Protein AF-A0A961GXJ1-F1 (afdb_monomer_lite)

Structure (mmCIF, N/CA/C/O backbone):
data_AF-A0A961GXJ1-F1
#
_entry.id   AF-A0A961GXJ1-F1
#
loop_
_atom_site.group_PDB
_atom_site.id
_atom_site.type_symbol
_atom_site.label_atom_id
_atom_site.label_alt_id
_atom_site.label_comp_id
_atom_site.label_asym_id
_atom_site.label_entity_id
_atom_site.label_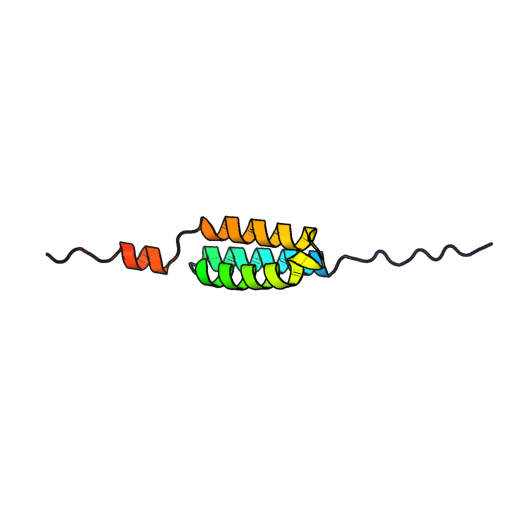seq_id
_atom_site.pdbx_PDB_ins_code
_atom_site.Cartn_x
_atom_site.Cartn_y
_atom_site.Cartn_z
_atom_site.occupancy
_atom_site.B_iso_or_equiv
_atom_site.auth_seq_id
_atom_site.auth_comp_id
_atom_site.auth_asym_id
_atom_site.auth_atom_id
_atom_site.pdbx_PDB_model_num
ATOM 1 N N . MET A 1 1 ? 30.705 14.680 -37.495 1.00 47.16 1 MET A N 1
ATOM 2 C CA . MET A 1 1 ? 29.948 15.250 -36.366 1.00 47.16 1 MET A CA 1
ATOM 3 C C . MET A 1 1 ? 28.754 14.338 -36.189 1.00 47.16 1 MET A C 1
ATOM 5 O O . MET A 1 1 ? 27.805 14.474 -36.945 1.00 47.16 1 MET A O 1
ATOM 9 N N . GLU A 1 2 ? 28.874 13.324 -35.335 1.00 48.25 2 GLU A N 1
ATOM 10 C CA . GLU A 1 2 ? 27.735 12.463 -35.009 1.00 48.25 2 GLU A CA 1
ATOM 11 C C . GLU A 1 2 ? 26.971 13.132 -33.873 1.00 48.25 2 GLU A C 1
ATOM 13 O O . GLU A 1 2 ? 27.529 13.447 -32.821 1.00 48.25 2 GLU A O 1
ATOM 18 N N . GLU A 1 3 ? 25.722 13.466 -34.164 1.00 53.88 3 GLU A N 1
ATOM 19 C CA . GLU A 1 3 ? 24.801 14.116 -33.251 1.00 53.88 3 GLU A CA 1
ATOM 20 C C . GLU A 1 3 ? 24.452 13.105 -32.154 1.00 53.88 3 GLU A C 1
ATOM 22 O O . GLU A 1 3 ? 23.740 12.129 -32.383 1.00 53.88 3 GLU A O 1
ATOM 27 N N . ASN A 1 4 ? 25.035 13.297 -30.971 1.00 56.47 4 ASN A N 1
ATOM 28 C CA . ASN A 1 4 ? 24.733 12.508 -29.786 1.00 56.47 4 ASN A CA 1
ATOM 29 C C . ASN A 1 4 ? 23.323 12.895 -29.318 1.00 56.47 4 ASN A C 1
ATOM 31 O O . ASN A 1 4 ? 23.150 13.817 -28.519 1.00 56.47 4 ASN A O 1
ATOM 35 N N . VAL A 1 5 ? 22.310 12.254 -29.901 1.00 59.25 5 VAL A N 1
ATOM 36 C CA . VAL A 1 5 ? 20.919 12.374 -29.467 1.00 59.25 5 VAL A CA 1
ATOM 37 C C . VAL A 1 5 ? 20.834 11.705 -28.101 1.00 59.25 5 VAL A C 1
ATOM 39 O O . VAL A 1 5 ? 20.706 10.489 -28.002 1.00 59.25 5 VAL A O 1
ATOM 42 N N . SER A 1 6 ? 20.956 12.506 -27.041 1.00 59.47 6 SER A N 1
ATOM 43 C CA . SER A 1 6 ? 20.657 12.069 -25.681 1.00 59.47 6 SER A CA 1
ATOM 44 C C . SER A 1 6 ? 19.256 11.468 -25.666 1.00 59.47 6 SER A C 1
ATOM 46 O O . SER A 1 6 ? 18.274 12.185 -25.876 1.00 59.47 6 SER A O 1
ATOM 48 N N . GLU A 1 7 ? 19.166 10.159 -25.427 1.00 61.06 7 GLU A N 1
ATOM 49 C CA . GLU A 1 7 ? 17.897 9.504 -25.131 1.00 61.06 7 GLU A CA 1
ATOM 50 C C . GLU A 1 7 ? 17.182 10.292 -24.021 1.00 61.06 7 GLU A C 1
ATOM 52 O O . GLU A 1 7 ? 17.825 10.723 -23.052 1.00 61.06 7 GLU A O 1
ATOM 57 N N . PRO A 1 8 ? 15.866 10.538 -24.146 1.00 55.75 8 PRO A N 1
ATOM 58 C CA . PRO A 1 8 ? 15.129 11.214 -23.093 1.00 55.75 8 PRO A CA 1
ATOM 59 C C . PRO A 1 8 ? 15.2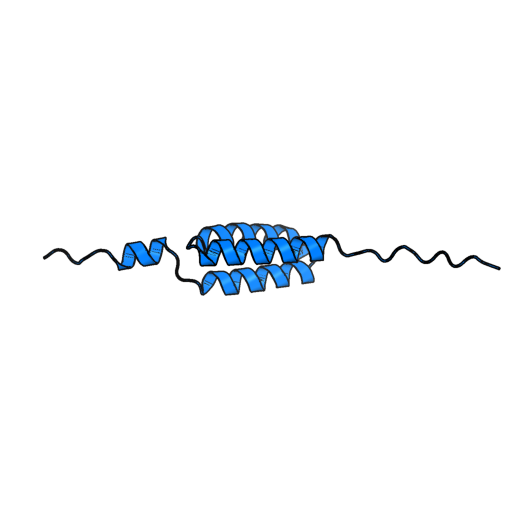84 10.403 -21.808 1.00 55.75 8 PRO A C 1
ATOM 61 O O . PRO A 1 8 ? 15.106 9.186 -21.818 1.00 55.75 8 PRO A O 1
ATOM 64 N N . ALA A 1 9 ? 15.617 11.074 -20.702 1.00 56.88 9 ALA A N 1
ATOM 65 C CA . ALA A 1 9 ? 15.698 10.442 -19.393 1.00 56.88 9 ALA A CA 1
ATOM 66 C C . ALA A 1 9 ? 14.402 9.655 -19.135 1.00 56.88 9 ALA A C 1
ATOM 68 O O . ALA A 1 9 ? 13.340 10.244 -18.922 1.00 56.88 9 ALA A O 1
ATOM 69 N N . HIS A 1 10 ? 14.480 8.324 -19.206 1.00 57.56 10 HIS A N 1
ATOM 70 C CA . HIS A 1 10 ? 13.353 7.446 -18.936 1.00 57.56 10 HIS A CA 1
ATOM 71 C C . HIS A 1 10 ? 13.004 7.584 -17.454 1.00 57.56 10 HIS A C 1
ATOM 73 O O . HIS A 1 10 ? 13.621 6.972 -16.584 1.00 57.56 10 HIS A O 1
ATOM 79 N N . PHE A 1 11 ? 12.018 8.427 -17.147 1.00 61.09 11 PHE A N 1
ATOM 80 C CA . PHE A 1 11 ? 11.396 8.419 -15.834 1.00 61.09 11 PHE A CA 1
ATOM 81 C C . PHE A 1 11 ? 10.807 7.032 -15.613 1.00 61.09 11 PHE A C 1
ATOM 83 O O . PHE A 1 11 ? 9.932 6.596 -16.368 1.00 61.09 11 PHE A O 1
ATOM 90 N N . ASP A 1 12 ? 11.276 6.353 -14.570 1.00 83.31 12 ASP A N 1
ATOM 91 C CA . ASP A 1 12 ? 10.728 5.065 -14.172 1.00 83.31 12 ASP A CA 1
ATOM 92 C C . ASP A 1 12 ? 9.299 5.266 -13.644 1.00 83.31 12 ASP A C 1
ATOM 94 O O . ASP A 1 12 ? 9.038 5.545 -12.466 1.00 83.31 12 ASP A O 1
ATOM 98 N N . SER A 1 13 ? 8.360 5.190 -14.585 1.00 87.19 13 SER A N 1
ATOM 99 C CA . SER A 1 13 ? 6.932 5.385 -14.361 1.00 87.19 13 SER A CA 1
ATOM 100 C C . SER A 1 13 ? 6.378 4.314 -13.424 1.00 87.19 13 SER A C 1
ATOM 102 O O . SER A 1 13 ? 5.497 4.612 -12.614 1.00 87.19 13 SER A O 1
ATOM 104 N N . SER A 1 14 ? 6.950 3.107 -13.457 1.00 89.12 14 SER A N 1
ATOM 105 C CA . SER A 1 14 ? 6.611 2.016 -12.547 1.00 89.12 14 SER A CA 1
ATOM 106 C C . SER A 1 14 ? 7.003 2.370 -11.117 1.00 89.12 14 SER A C 1
ATOM 108 O O . SER A 1 14 ? 6.167 2.286 -10.217 1.00 89.12 14 SER A O 1
ATOM 110 N N . ALA A 1 15 ? 8.219 2.878 -10.893 1.00 90.56 15 ALA A N 1
ATOM 111 C CA . ALA A 1 15 ? 8.633 3.327 -9.565 1.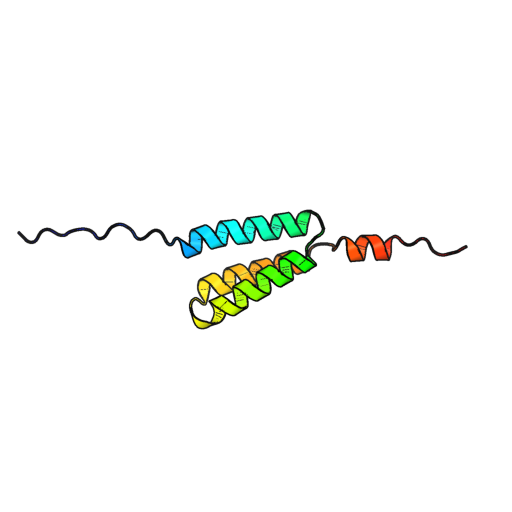00 90.56 15 ALA A CA 1
ATOM 112 C C . ALA A 1 15 ? 7.804 4.513 -9.046 1.00 90.56 15 ALA A C 1
ATOM 114 O O . ALA A 1 15 ? 7.511 4.578 -7.848 1.00 90.56 15 ALA A O 1
ATOM 115 N N . ILE A 1 16 ? 7.421 5.463 -9.907 1.00 94.00 16 ILE A N 1
ATOM 116 C CA . ILE A 1 16 ? 6.544 6.585 -9.525 1.00 94.00 16 ILE A CA 1
ATOM 117 C C . ILE A 1 16 ? 5.167 6.068 -9.099 1.00 94.00 16 ILE A C 1
ATOM 119 O O . ILE A 1 16 ? 4.683 6.425 -8.020 1.00 94.00 16 ILE A O 1
ATOM 123 N N . LEU A 1 17 ? 4.554 5.207 -9.912 1.00 94.88 17 LEU A N 1
ATOM 124 C CA . LEU A 1 17 ? 3.246 4.631 -9.620 1.00 94.88 17 LEU A CA 1
ATOM 125 C C . LEU A 1 17 ? 3.282 3.796 -8.337 1.00 94.88 17 LEU A C 1
ATOM 127 O O . LEU A 1 17 ? 2.393 3.926 -7.495 1.00 94.88 17 LEU A O 1
ATOM 131 N N . LEU A 1 18 ? 4.343 3.013 -8.132 1.00 95.62 18 LEU A N 1
ATOM 132 C CA . LEU A 1 18 ? 4.515 2.201 -6.933 1.00 95.62 18 LEU A CA 1
ATOM 133 C C . LEU A 1 18 ? 4.594 3.051 -5.659 1.00 95.62 18 LEU A C 1
ATOM 135 O O . LEU A 1 18 ? 4.011 2.701 -4.633 1.00 95.62 18 LEU A O 1
ATOM 139 N N . ARG A 1 19 ? 5.272 4.204 -5.706 1.00 96.12 19 ARG A N 1
ATOM 140 C CA . ARG A 1 19 ? 5.298 5.138 -4.567 1.00 96.12 19 ARG A CA 1
ATOM 141 C C . ARG A 1 19 ? 3.902 5.667 -4.234 1.00 96.12 19 ARG A C 1
ATOM 143 O O . ARG A 1 19 ? 3.546 5.757 -3.061 1.00 96.12 19 ARG A O 1
ATOM 150 N N . SER A 1 20 ? 3.096 5.978 -5.245 1.00 97.62 20 SER A N 1
ATOM 151 C CA . SER A 1 20 ? 1.704 6.396 -5.043 1.00 97.62 20 SER A CA 1
ATOM 152 C C . SER A 1 20 ? 0.849 5.265 -4.469 1.00 97.62 20 SER A C 1
AT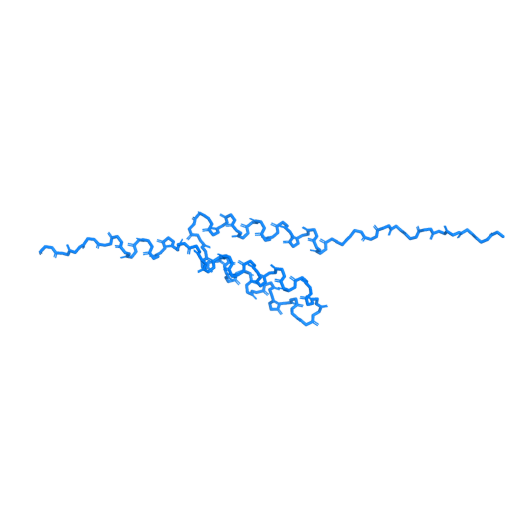OM 154 O O . SER A 1 20 ? 0.115 5.488 -3.505 1.00 97.62 20 SER A O 1
ATOM 156 N N . LEU A 1 21 ? 0.997 4.045 -4.996 1.00 97.81 21 LEU A N 1
ATOM 157 C CA . LEU A 1 21 ? 0.292 2.856 -4.515 1.00 97.81 21 LEU A CA 1
ATOM 158 C C . LEU A 1 21 ? 0.630 2.560 -3.050 1.00 97.81 21 LEU A C 1
ATOM 160 O O . LEU A 1 21 ? -0.269 2.445 -2.223 1.00 97.81 21 LEU A O 1
ATOM 164 N N . THR A 1 22 ? 1.915 2.498 -2.699 1.00 98.12 22 THR A N 1
ATOM 165 C CA . THR A 1 22 ? 2.345 2.239 -1.314 1.00 98.12 22 THR A CA 1
ATOM 166 C C . THR A 1 22 ? 1.820 3.298 -0.349 1.00 98.12 22 THR A C 1
ATOM 168 O O . THR A 1 22 ? 1.347 2.954 0.731 1.00 98.12 22 THR A O 1
ATOM 171 N N . ARG A 1 23 ? 1.807 4.579 -0.738 1.00 98.44 23 ARG A N 1
ATOM 172 C CA . ARG A 1 23 ? 1.209 5.645 0.080 1.00 98.44 23 ARG A CA 1
ATOM 173 C C . ARG A 1 23 ? -0.298 5.459 0.272 1.00 98.44 23 ARG A C 1
ATOM 175 O O . ARG A 1 23 ? -0.783 5.672 1.380 1.00 98.44 23 ARG A O 1
ATOM 182 N N . ALA A 1 24 ? -1.027 5.084 -0.777 1.00 98.56 24 ALA A N 1
ATOM 183 C CA . ALA A 1 24 ? -2.464 4.829 -0.694 1.00 98.56 24 ALA A CA 1
ATOM 184 C C . ALA A 1 24 ? -2.776 3.633 0.219 1.00 98.56 24 ALA A C 1
ATOM 186 O O . ALA A 1 24 ? -3.639 3.741 1.084 1.00 98.56 24 ALA A O 1
ATOM 187 N N . LEU A 1 25 ? -2.021 2.538 0.089 1.00 98.44 25 LEU A N 1
ATOM 188 C CA . LEU A 1 25 ? -2.172 1.345 0.925 1.00 98.44 25 LEU A CA 1
ATOM 189 C C . LEU A 1 25 ? -1.923 1.644 2.403 1.00 98.44 25 LEU A C 1
ATOM 191 O O . LEU A 1 25 ? -2.698 1.217 3.250 1.00 98.44 25 LEU A O 1
ATOM 195 N N . ARG A 1 26 ? -0.882 2.424 2.720 1.00 98.06 26 ARG A N 1
ATOM 196 C CA . ARG A 1 26 ? -0.617 2.843 4.104 1.00 98.06 26 ARG A CA 1
ATOM 197 C C . ARG A 1 26 ? -1.773 3.649 4.680 1.00 98.06 26 ARG A C 1
ATOM 199 O O . ARG A 1 26 ? -2.254 3.304 5.748 1.00 98.06 26 ARG A O 1
ATOM 206 N N . LYS A 1 27 ? -2.266 4.646 3.939 1.00 98.00 27 LYS A N 1
ATOM 207 C CA . LYS A 1 27 ? -3.431 5.439 4.356 1.00 98.00 27 LYS A CA 1
ATOM 208 C C . LYS A 1 27 ? -4.678 4.585 4.567 1.00 98.00 27 LYS A C 1
ATOM 210 O O . LYS A 1 27 ? -5.441 4.859 5.481 1.00 98.00 27 LYS A O 1
ATOM 215 N N . LEU A 1 28 ? -4.883 3.569 3.729 1.00 96.94 28 LEU A N 1
ATOM 216 C CA . LEU A 1 28 ? -5.988 2.626 3.880 1.00 96.94 28 LEU A CA 1
ATOM 217 C C . LEU A 1 28 ? -5.852 1.810 5.177 1.00 96.94 28 LEU A C 1
ATOM 219 O O . LEU A 1 28 ? -6.820 1.669 5.916 1.00 96.94 28 LEU A O 1
ATOM 223 N N . GLY A 1 29 ? -4.645 1.335 5.491 1.00 96.44 29 GLY A N 1
ATOM 224 C CA . GLY A 1 29 ? -4.379 0.668 6.764 1.00 96.44 29 GLY A CA 1
ATOM 225 C C . GLY A 1 29 ? -4.556 1.585 7.976 1.00 96.44 29 GLY A C 1
ATOM 226 O O . GLY A 1 29 ? -5.115 1.165 8.981 1.00 96.44 29 GLY A O 1
ATOM 227 N N . GLU A 1 30 ? -4.121 2.844 7.881 1.00 95.56 30 GLU A N 1
ATOM 228 C CA . GLU A 1 30 ? -4.244 3.841 8.958 1.00 95.56 30 GLU A CA 1
ATOM 229 C C . GLU A 1 30 ? -5.706 4.154 9.323 1.00 95.56 30 GLU A C 1
ATOM 231 O O . GLU A 1 30 ? -5.972 4.533 10.460 1.00 95.56 30 GLU A O 1
ATOM 236 N N . VAL A 1 31 ? -6.650 3.974 8.389 1.00 94.81 31 VAL A N 1
ATOM 237 C CA . VAL A 1 31 ? -8.101 4.110 8.632 1.00 94.81 31 VAL A CA 1
ATOM 238 C C . VAL A 1 31 ? -8.781 2.773 8.949 1.00 94.81 31 VAL A C 1
ATOM 240 O O . VAL A 1 31 ? -9.978 2.635 8.734 1.00 94.81 31 VAL A O 1
ATOM 243 N N . GLY A 1 32 ? -8.018 1.775 9.405 1.00 93.12 32 GLY A N 1
ATOM 244 C CA . GLY A 1 32 ? -8.564 0.522 9.925 1.00 93.12 32 GLY A CA 1
ATOM 245 C C . GLY A 1 32 ? -8.719 -0.619 8.924 1.00 93.12 32 GLY A C 1
ATOM 246 O O . GLY A 1 32 ? -9.126 -1.705 9.319 1.00 93.12 32 GLY A O 1
ATOM 247 N N . ALA A 1 33 ? -8.367 -0.419 7.652 1.00 95.81 33 ALA A N 1
ATOM 248 C CA . ALA A 1 33 ? -8.472 -1.442 6.610 1.00 95.81 33 ALA A CA 1
ATOM 249 C C . ALA A 1 33 ? -7.109 -2.092 6.293 1.00 95.81 33 ALA A C 1
ATOM 251 O O . ALA A 1 33 ? -6.736 -2.267 5.127 1.00 95.81 33 ALA A O 1
ATOM 252 N N . ALA A 1 34 ? -6.336 -2.429 7.333 1.00 95.69 34 ALA A N 1
ATOM 253 C CA . ALA A 1 34 ? -4.976 -2.960 7.202 1.00 95.69 34 ALA A CA 1
ATOM 254 C C . ALA A 1 34 ? -4.951 -4.335 6.516 1.00 95.69 34 ALA A C 1
ATOM 256 O O . ALA A 1 34 ? -4.084 -4.593 5.673 1.00 95.69 34 ALA A O 1
ATOM 257 N N . ASP A 1 35 ? -5.938 -5.178 6.809 1.00 94.62 35 ASP A N 1
ATOM 258 C CA . ASP A 1 35 ? -6.123 -6.486 6.182 1.00 94.62 35 ASP A CA 1
ATOM 259 C C . ASP A 1 35 ? -6.370 -6.383 4.669 1.00 94.62 35 ASP A C 1
ATOM 261 O O . ASP A 1 35 ? -5.726 -7.066 3.867 1.00 94.62 35 ASP A O 1
ATOM 265 N N . GLU A 1 36 ? -7.282 -5.501 4.256 1.00 96.50 36 GLU A N 1
ATOM 266 C CA . GLU A 1 36 ? -7.605 -5.289 2.840 1.00 96.50 36 GLU A CA 1
ATOM 267 C C . GLU A 1 36 ? -6.415 -4.681 2.088 1.00 96.50 36 GLU A C 1
ATOM 269 O O . GLU A 1 36 ? -6.022 -5.168 1.024 1.00 96.50 36 GLU A O 1
ATOM 274 N N . ALA A 1 37 ? -5.757 -3.682 2.686 1.00 97.88 37 ALA A N 1
ATOM 275 C CA . ALA A 1 37 ? -4.529 -3.115 2.145 1.00 97.88 37 ALA A CA 1
ATOM 276 C C . ALA A 1 37 ? -3.436 -4.187 1.969 1.00 97.88 37 ALA A C 1
ATOM 278 O O . ALA A 1 37 ? -2.727 -4.193 0.958 1.00 97.88 37 ALA A O 1
ATOM 279 N N . SER A 1 38 ? -3.319 -5.126 2.913 1.00 97.75 38 SER A N 1
ATOM 280 C CA . SER A 1 38 ? -2.334 -6.211 2.853 1.00 97.75 38 SER A CA 1
ATOM 281 C C . SER A 1 38 ? -2.623 -7.189 1.716 1.00 97.75 38 SER A C 1
ATOM 283 O O . SER A 1 38 ? -1.691 -7.607 1.028 1.00 97.75 38 SER A O 1
ATOM 285 N N . ARG A 1 39 ? -3.895 -7.510 1.440 1.00 98.12 39 ARG A N 1
ATOM 286 C CA . ARG A 1 39 ? -4.282 -8.362 0.296 1.00 98.12 39 ARG A CA 1
ATOM 287 C C . ARG A 1 39 ? -3.944 -7.708 -1.044 1.00 98.12 39 ARG A C 1
ATOM 289 O O . ARG A 1 39 ? -3.379 -8.367 -1.920 1.00 98.12 39 ARG A O 1
ATOM 296 N N . ILE A 1 40 ? -4.239 -6.415 -1.194 1.00 98.38 40 ILE A N 1
ATOM 297 C CA . ILE A 1 40 ? -3.903 -5.656 -2.410 1.00 98.38 40 ILE A CA 1
ATOM 298 C C . ILE A 1 40 ? -2.379 -5.613 -2.599 1.00 98.38 40 ILE A C 1
ATOM 300 O O . ILE A 1 40 ? -1.879 -5.876 -3.695 1.00 98.38 40 ILE A O 1
ATOM 304 N N . ALA A 1 41 ? -1.630 -5.347 -1.524 1.00 98.38 41 ALA A N 1
ATOM 305 C CA . ALA A 1 41 ? -0.170 -5.362 -1.538 1.00 98.38 41 ALA A CA 1
ATOM 306 C C . ALA A 1 41 ? 0.388 -6.743 -1.926 1.00 98.38 41 ALA A C 1
ATOM 308 O O . ALA A 1 41 ? 1.243 -6.832 -2.803 1.00 98.38 41 ALA A O 1
ATOM 309 N N . ALA A 1 42 ? -0.131 -7.829 -1.349 1.00 98.44 42 ALA A N 1
ATOM 310 C CA . ALA A 1 42 ? 0.304 -9.189 -1.663 1.00 98.44 42 ALA A CA 1
ATOM 311 C C . ALA A 1 42 ? 0.094 -9.540 -3.141 1.00 98.44 42 ALA A C 1
ATOM 313 O O . ALA A 1 42 ? 0.949 -10.181 -3.759 1.00 98.44 42 ALA A O 1
ATOM 314 N N . ARG A 1 43 ? -1.010 -9.074 -3.740 1.00 98.31 43 ARG A N 1
ATOM 315 C CA . ARG A 1 43 ? -1.245 -9.256 -5.174 1.00 98.31 43 ARG A CA 1
ATOM 316 C C . ARG A 1 43 ? -0.219 -8.499 -6.018 1.00 98.31 43 ARG A C 1
ATOM 318 O O . ARG A 1 43 ? 0.384 -9.102 -6.900 1.00 98.31 43 ARG A O 1
ATOM 325 N N . ALA A 1 44 ? 0.031 -7.227 -5.709 1.00 97.38 44 ALA A N 1
ATOM 326 C CA . ALA A 1 44 ? 1.041 -6.435 -6.412 1.00 97.38 44 ALA A CA 1
ATOM 327 C C . ALA A 1 44 ? 2.447 -7.053 -6.288 1.00 97.38 44 ALA A C 1
ATOM 329 O O . ALA A 1 44 ? 3.171 -7.151 -7.275 1.00 97.38 44 ALA A O 1
ATOM 330 N N . TRP A 1 45 ? 2.817 -7.536 -5.097 1.00 98.19 45 TRP A N 1
ATOM 331 C CA . TRP A 1 45 ? 4.075 -8.254 -4.880 1.00 98.19 45 TRP A CA 1
ATOM 332 C C . TRP A 1 45 ? 4.163 -9.514 -5.741 1.00 98.19 45 TRP A C 1
ATOM 334 O O . TRP A 1 45 ? 5.181 -9.752 -6.390 1.00 98.19 45 TRP A O 1
ATOM 344 N N . SER A 1 46 ? 3.085 -10.305 -5.777 1.00 97.94 46 SER A N 1
ATOM 345 C CA . SER A 1 46 ? 3.025 -11.530 -6.569 1.00 97.94 46 SER A CA 1
ATOM 346 C C . SER A 1 46 ? 3.328 -11.259 -8.043 1.00 97.94 46 SER A C 1
ATOM 348 O O . SER A 1 46 ? 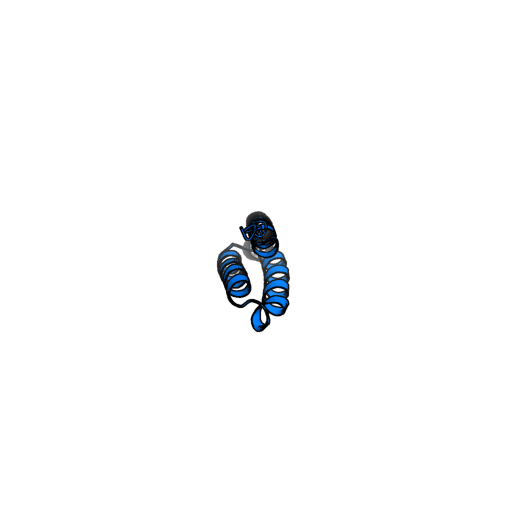4.106 -12.001 -8.643 1.00 97.94 46 SER A O 1
ATOM 350 N N . ASP A 1 47 ? 2.751 -10.200 -8.602 1.00 96.56 47 ASP A N 1
ATOM 351 C CA . ASP A 1 47 ? 2.899 -9.869 -10.018 1.00 96.56 47 ASP A CA 1
ATOM 352 C C . ASP A 1 47 ? 4.305 -9.308 -10.337 1.00 96.56 47 ASP A C 1
ATOM 354 O O . ASP A 1 47 ? 4.814 -9.514 -11.437 1.00 96.56 47 ASP A O 1
ATOM 358 N N . LEU A 1 48 ? 4.980 -8.679 -9.364 1.00 95.75 48 LEU A N 1
ATOM 359 C CA . LEU A 1 48 ? 6.313 -8.082 -9.537 1.00 95.75 48 LEU A CA 1
ATOM 360 C C . LEU A 1 48 ? 7.479 -9.042 -9.262 1.00 95.75 48 LEU A C 1
ATOM 362 O O . LEU A 1 48 ? 8.515 -8.928 -9.911 1.00 95.75 48 LEU A O 1
ATOM 366 N N . ARG A 1 49 ? 7.338 -9.997 -8.333 1.00 95.19 49 ARG A N 1
ATOM 367 C CA . ARG A 1 49 ? 8.474 -10.735 -7.732 1.00 95.19 49 ARG A CA 1
ATOM 368 C C . ARG A 1 49 ? 9.438 -11.424 -8.706 1.00 95.19 49 ARG A C 1
ATOM 370 O O . ARG A 1 49 ? 10.584 -11.657 -8.341 1.00 95.19 49 ARG A O 1
ATOM 377 N N . HIS A 1 50 ? 8.986 -11.781 -9.910 1.00 94.81 50 HIS A N 1
ATOM 378 C CA . HIS A 1 50 ? 9.823 -12.438 -10.922 1.00 94.81 50 HIS A CA 1
ATOM 379 C C . HIS A 1 50 ? 10.310 -11.496 -12.032 1.00 94.81 50 HIS A C 1
ATOM 381 O O . HIS A 1 50 ? 11.250 -11.848 -12.737 1.00 94.81 50 HIS A O 1
ATOM 387 N N . GLY A 1 51 ? 9.657 -10.345 -12.222 1.00 93.62 51 GLY A N 1
ATOM 388 C CA . GLY A 1 51 ? 9.975 -9.394 -13.294 1.00 93.62 51 GLY A CA 1
ATOM 389 C C . GLY A 1 51 ? 10.768 -8.182 -12.811 1.00 93.62 51 GLY A C 1
ATOM 390 O O . GLY A 1 51 ? 11.608 -7.674 -13.544 1.00 93.62 51 GLY A O 1
ATOM 391 N N . ASP A 1 52 ? 10.525 -7.749 -11.575 1.00 93.94 52 ASP A N 1
ATOM 392 C CA . ASP A 1 52 ? 11.181 -6.599 -10.961 1.00 93.94 52 ASP A CA 1
ATOM 393 C C . ASP A 1 52 ? 11.293 -6.805 -9.442 1.00 93.94 52 ASP A C 1
ATOM 395 O O . ASP A 1 52 ? 10.396 -6.481 -8.654 1.00 93.94 52 ASP A O 1
ATOM 399 N N . ALA A 1 53 ? 12.415 -7.399 -9.031 1.00 94.31 53 ALA A N 1
ATOM 400 C CA . ALA A 1 53 ? 12.672 -7.731 -7.634 1.00 94.31 53 ALA A CA 1
ATOM 401 C C . ALA A 1 53 ? 12.801 -6.483 -6.739 1.00 94.31 53 ALA A C 1
ATOM 403 O O . ALA A 1 53 ? 12.433 -6.533 -5.565 1.00 94.31 53 ALA A O 1
ATOM 404 N N . GLU A 1 54 ? 13.280 -5.356 -7.276 1.00 95.12 54 GLU A N 1
ATOM 405 C CA . GLU A 1 54 ? 13.452 -4.125 -6.501 1.00 95.12 54 GLU A CA 1
ATOM 406 C C . GLU A 1 54 ? 12.096 -3.489 -6.166 1.00 95.12 54 GLU A C 1
ATOM 408 O O . GLU A 1 54 ? 11.847 -3.075 -5.028 1.00 95.12 54 GLU A O 1
ATOM 413 N N . LEU A 1 55 ? 11.186 -3.431 -7.143 1.00 95.25 55 LEU A N 1
ATOM 414 C CA . LEU A 1 55 ? 9.820 -2.964 -6.915 1.00 95.25 55 LEU A CA 1
ATOM 415 C C . LEU A 1 55 ? 9.036 -3.925 -6.012 1.00 95.25 55 LEU A C 1
ATOM 417 O O . LEU A 1 55 ? 8.288 -3.470 -5.140 1.00 95.25 55 LEU A O 1
ATOM 421 N N . ALA A 1 56 ? 9.242 -5.237 -6.149 1.00 97.44 56 ALA A N 1
ATOM 422 C CA . ALA A 1 56 ? 8.641 -6.219 -5.253 1.00 97.44 56 ALA A CA 1
ATOM 423 C C . ALA A 1 56 ? 9.068 -5.992 -3.791 1.00 97.44 56 ALA A C 1
ATOM 425 O O . ALA A 1 56 ? 8.212 -5.949 -2.907 1.00 97.44 56 ALA A O 1
ATOM 426 N N . GLU A 1 57 ? 10.353 -5.751 -3.518 1.00 97.81 57 GLU A N 1
ATOM 427 C CA . GLU A 1 57 ? 10.832 -5.528 -2.147 1.00 97.81 57 GLU A CA 1
ATOM 428 C C . GLU A 1 57 ? 10.212 -4.275 -1.499 1.00 97.81 57 GLU A C 1
ATOM 430 O O . GLU A 1 57 ? 9.851 -4.274 -0.319 1.00 97.81 57 GLU A O 1
ATOM 435 N N . LYS A 1 58 ? 9.959 -3.221 -2.284 1.00 97.38 58 LYS A N 1
ATOM 436 C CA . LYS A 1 58 ? 9.246 -2.020 -1.804 1.00 97.38 58 LYS A CA 1
ATOM 437 C C . LYS A 1 58 ? 7.803 -2.332 -1.376 1.00 97.38 58 LYS A C 1
ATOM 439 O O . LYS A 1 58 ? 7.324 -1.794 -0.369 1.00 97.38 58 LYS A O 1
ATOM 444 N N . ILE A 1 59 ? 7.102 -3.204 -2.106 1.00 98.00 59 ILE A N 1
ATOM 445 C CA . ILE A 1 59 ? 5.772 -3.687 -1.696 1.00 98.00 59 ILE A CA 1
ATOM 446 C C . ILE A 1 59 ? 5.870 -4.581 -0.461 1.00 98.00 59 ILE A C 1
ATOM 448 O O . ILE A 1 59 ? 5.055 -4.435 0.451 1.00 98.00 59 ILE A O 1
ATOM 452 N N . ASN A 1 60 ? 6.880 -5.446 -0.387 1.00 97.69 60 ASN A N 1
ATOM 453 C CA . ASN A 1 60 ? 7.105 -6.311 0.767 1.00 97.69 60 ASN A CA 1
ATOM 454 C C . ASN A 1 60 ? 7.260 -5.499 2.065 1.00 97.69 60 ASN A C 1
ATOM 456 O O . ASN A 1 60 ? 6.554 -5.729 3.048 1.00 97.69 60 ASN A O 1
ATOM 460 N N . GLY A 1 61 ? 8.070 -4.436 2.035 1.00 98.12 61 GLY A N 1
ATOM 461 C CA . GLY A 1 61 ? 8.181 -3.494 3.152 1.00 98.12 61 GLY A CA 1
ATOM 462 C C . GLY A 1 61 ? 6.855 -2.810 3.522 1.00 98.12 61 GLY A C 1
ATOM 463 O O . GLY A 1 61 ? 6.621 -2.494 4.691 1.00 98.12 61 GLY A O 1
ATOM 464 N N . THR A 1 62 ? 5.954 -2.609 2.555 1.00 98.38 62 THR A N 1
ATOM 465 C CA . THR A 1 62 ? 4.608 -2.071 2.811 1.00 98.38 62 THR A CA 1
ATOM 466 C C . THR A 1 62 ? 3.714 -3.096 3.506 1.00 98.38 62 THR A C 1
ATOM 468 O O . THR A 1 62 ? 3.059 -2.731 4.477 1.00 98.38 62 THR A O 1
ATOM 471 N N . MET A 1 63 ? 3.743 -4.373 3.109 1.00 98.31 63 MET A N 1
ATOM 472 C CA . MET A 1 63 ? 3.035 -5.445 3.829 1.00 98.31 63 MET A CA 1
ATOM 473 C C . MET A 1 63 ? 3.502 -5.555 5.287 1.00 98.31 63 MET A C 1
ATOM 475 O O . MET A 1 63 ? 2.679 -5.598 6.196 1.00 98.31 63 MET A O 1
ATOM 479 N N . HIS A 1 64 ? 4.815 -5.497 5.539 1.00 98.19 64 HIS A N 1
ATOM 480 C CA . HIS A 1 64 ? 5.362 -5.495 6.902 1.00 98.19 64 HIS A CA 1
ATOM 481 C C . HIS A 1 64 ? 4.953 -4.279 7.737 1.00 98.19 64 HIS A C 1
ATOM 483 O O . HIS A 1 64 ? 4.922 -4.349 8.967 1.00 98.19 64 HIS A O 1
ATOM 489 N N . TYR A 1 65 ? 4.728 -3.130 7.103 1.00 97.69 65 TYR A N 1
ATOM 490 C CA . TYR A 1 65 ? 4.175 -1.968 7.788 1.00 97.69 65 TYR A CA 1
ATOM 491 C C . TYR A 1 65 ? 2.703 -2.204 8.147 1.00 97.69 65 TYR A C 1
ATOM 493 O O . TYR A 1 65 ? 2.334 -2.019 9.302 1.00 97.69 65 TYR A O 1
ATOM 501 N N . LEU A 1 66 ? 1.891 -2.663 7.191 1.00 97.25 66 LEU A N 1
ATOM 502 C CA . LEU A 1 66 ? 0.458 -2.896 7.387 1.00 97.25 66 LEU A CA 1
ATOM 503 C C . LEU A 1 66 ? 0.187 -3.950 8.464 1.00 97.25 66 LEU A C 1
ATOM 505 O O . LEU A 1 66 ? -0.659 -3.730 9.319 1.00 97.25 66 LEU A O 1
ATOM 509 N N . ALA A 1 67 ? 0.976 -5.025 8.502 1.00 95.75 67 ALA A N 1
ATOM 510 C CA . ALA A 1 67 ? 0.875 -6.074 9.519 1.00 95.75 67 ALA A CA 1
ATOM 511 C C . ALA A 1 67 ? 1.140 -5.592 10.961 1.00 95.75 67 ALA A C 1
ATOM 513 O O . ALA A 1 67 ? 0.898 -6.332 11.910 1.00 95.75 67 ALA A O 1
ATOM 514 N N . ARG A 1 68 ? 1.682 -4.378 11.143 1.00 94.62 68 ARG A N 1
ATOM 515 C CA . ARG A 1 68 ? 1.898 -3.757 12.461 1.00 94.62 68 ARG A CA 1
ATOM 516 C C . ARG A 1 68 ? 0.775 -2.807 12.872 1.00 94.62 68 ARG A C 1
ATOM 518 O O . ARG A 1 68 ? 0.813 -2.302 13.992 1.00 94.62 68 ARG A O 1
ATOM 525 N N . LEU A 1 69 ? -0.173 -2.519 11.983 1.00 92.44 69 LEU A N 1
ATOM 526 C CA . LEU A 1 69 ? -1.297 -1.650 12.300 1.00 92.44 69 LEU A CA 1
ATOM 527 C C . LEU A 1 69 ? -2.387 -2.429 13.049 1.00 92.44 69 LEU A C 1
ATOM 529 O O . LEU A 1 69 ? -2.586 -3.612 12.779 1.00 92.44 69 LEU A O 1
ATOM 533 N N . PRO A 1 70 ? -3.091 -1.780 13.992 1.00 76.75 70 PRO A N 1
ATOM 534 C CA . PRO A 1 70 ? -4.275 -2.362 14.602 1.00 76.75 70 PRO A CA 1
ATOM 535 C C . PRO A 1 70 ? -5.381 -2.468 13.548 1.00 76.75 70 PRO A C 1
ATOM 537 O O . PRO A 1 70 ? -5.719 -1.477 12.904 1.00 76.75 70 PRO A O 1
ATOM 540 N N . ASP A 1 71 ? -5.942 -3.661 13.372 1.00 69.00 71 ASP A N 1
ATOM 541 C CA . ASP A 1 71 ? -7.063 -3.864 12.457 1.00 69.00 71 ASP A CA 1
ATOM 542 C C . ASP A 1 71 ? -8.368 -3.429 13.141 1.00 69.00 71 ASP A C 1
ATOM 544 O O . ASP A 1 71 ? -8.598 -3.754 14.312 1.00 69.00 71 ASP A O 1
ATOM 548 N N . GLU A 1 72 ? -9.242 -2.688 12.450 1.00 64.06 72 GLU A N 1
ATOM 549 C CA . GLU A 1 72 ? -10.516 -2.239 13.042 1.00 64.06 72 GLU A CA 1
ATOM 550 C C . GLU A 1 72 ? -11.402 -3.427 13.441 1.00 64.06 72 GLU A C 1
ATOM 552 O O . GLU A 1 72 ? -12.120 -3.364 14.442 1.00 64.06 72 GLU A O 1
ATOM 557 N N . VAL A 1 73 ? -11.311 -4.540 12.705 1.00 59.72 73 VAL A N 1
ATOM 558 C CA . VAL A 1 73 ? -12.013 -5.790 13.028 1.00 59.72 73 VAL A CA 1
ATOM 559 C C . VAL A 1 73 ? -11.523 -6.361 14.359 1.00 59.72 73 VAL A C 1
ATOM 561 O O . VAL A 1 73 ? -12.337 -6.803 15.175 1.00 59.72 73 VAL A O 1
ATOM 564 N N . ASP A 1 74 ? -10.219 -6.310 14.620 1.00 58.16 74 ASP A N 1
ATOM 565 C CA . ASP A 1 74 ? -9.643 -6.753 15.889 1.00 58.16 74 ASP A CA 1
ATOM 566 C C . ASP A 1 74 ? -9.933 -5.765 17.024 1.00 58.16 74 ASP A C 1
ATOM 568 O O . ASP A 1 74 ? -10.268 -6.185 18.134 1.00 58.16 74 ASP A O 1
ATOM 572 N N . ALA A 1 75 ? -9.914 -4.457 16.757 1.00 59.22 75 ALA A N 1
ATOM 573 C CA . ALA A 1 75 ? -10.319 -3.440 17.726 1.00 59.22 75 ALA A CA 1
ATOM 574 C C . ALA A 1 75 ? -11.791 -3.614 18.150 1.00 59.22 75 ALA A C 1
ATOM 576 O O . ALA A 1 75 ? -12.098 -3.603 19.344 1.00 59.22 75 ALA A O 1
ATOM 577 N N . ALA A 1 76 ? -12.694 -3.863 17.196 1.00 60.00 76 ALA A N 1
ATOM 578 C CA . ALA A 1 76 ? -14.110 -4.119 17.458 1.00 60.00 76 ALA A CA 1
ATOM 579 C C . ALA A 1 76 ? -14.351 -5.464 18.172 1.00 60.00 76 ALA A C 1
ATOM 581 O O . ALA A 1 76 ? -15.212 -5.553 19.050 1.00 60.00 76 ALA A O 1
ATOM 582 N N . ARG A 1 77 ? -13.585 -6.515 17.844 1.00 59.94 77 ARG A N 1
ATOM 583 C CA . ARG A 1 77 ? -13.639 -7.812 18.546 1.00 59.94 77 ARG A CA 1
ATOM 584 C C . ARG A 1 77 ? -13.178 -7.704 19.998 1.00 59.94 77 ARG A C 1
ATOM 586 O O . ARG A 1 77 ? -13.828 -8.271 20.875 1.00 59.94 77 ARG A O 1
ATOM 593 N N . ASN A 1 78 ? -12.109 -6.954 20.253 1.00 59.59 78 ASN A N 1
ATOM 594 C CA . ASN A 1 78 ? -11.553 -6.759 21.592 1.00 59.59 78 ASN A CA 1
ATOM 595 C C . ASN A 1 78 ? -12.417 -5.844 22.477 1.00 59.59 78 ASN A C 1
ATOM 597 O O . ASN A 1 78 ? -12.289 -5.887 23.698 1.00 59.59 78 ASN A O 1
ATOM 601 N N . HIS A 1 79 ? -13.314 -5.046 21.888 1.00 59.84 79 HIS A N 1
ATOM 602 C CA . HIS A 1 79 ? -14.219 -4.153 22.616 1.00 59.84 79 HIS A CA 1
ATOM 603 C C . HIS A 1 79 ? -15.582 -4.781 22.966 1.00 59.84 79 HIS A C 1
ATOM 605 O O . HIS A 1 79 ? -16.461 -4.073 23.457 1.00 59.84 79 HIS A O 1
ATOM 611 N N . ARG A 1 80 ? -15.805 -6.091 22.749 1.00 57.62 80 ARG A N 1
ATOM 612 C CA . ARG A 1 80 ? -17.022 -6.746 23.266 1.00 57.62 80 ARG A CA 1
ATOM 613 C C . ARG A 1 80 ? -17.006 -6.720 24.803 1.00 57.62 80 ARG A C 1
ATOM 615 O O . ARG A 1 80 ? -16.135 -7.365 25.391 1.00 57.62 80 ARG A O 1
ATOM 622 N N . PRO A 1 81 ? -17.959 -6.040 25.469 1.00 60.00 81 PRO A N 1
ATOM 623 C CA . PRO A 1 81 ? -18.058 -6.096 26.920 1.00 60.00 81 PRO A CA 1
ATOM 624 C C . PRO A 1 81 ? -18.383 -7.528 27.355 1.00 60.00 81 PRO A C 1
ATOM 626 O O . PRO A 1 81 ? -19.164 -8.235 26.709 1.00 60.00 81 PRO A O 1
ATOM 629 N N . LYS A 1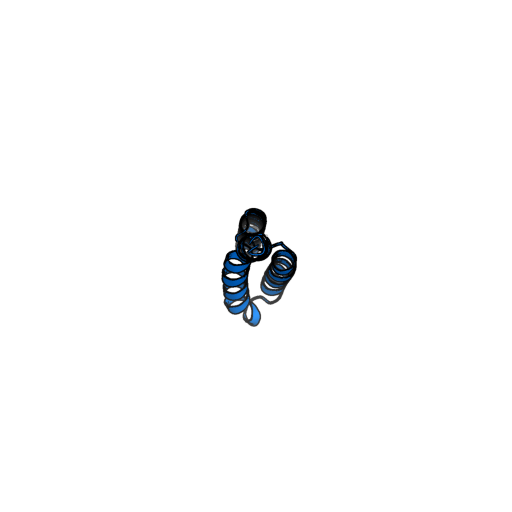 82 ? -17.745 -7.968 28.442 1.00 54.59 82 LYS A N 1
ATOM 630 C CA . LYS A 1 82 ? -18.013 -9.266 29.065 1.00 54.59 82 LYS A CA 1
ATOM 631 C C . LYS A 1 82 ? -19.481 -9.273 29.527 1.00 54.59 82 LYS A C 1
ATOM 633 O O . LYS A 1 82 ? -19.882 -8.286 30.141 1.00 54.59 82 LYS A O 1
ATOM 638 N N . PRO A 1 83 ? -20.278 -10.314 29.230 1.00 62.25 83 PRO A N 1
ATOM 639 C CA . PRO A 1 83 ? -21.624 -10.403 29.784 1.00 62.25 83 PRO A CA 1
ATOM 640 C C . PRO A 1 83 ? -21.526 -10.499 31.314 1.00 62.25 83 PRO A C 1
ATOM 642 O O . PRO A 1 83 ? -20.679 -11.245 31.818 1.00 62.25 83 PRO A O 1
ATOM 645 N N . GLU A 1 84 ? -22.336 -9.690 32.001 1.00 65.75 84 GLU A N 1
ATOM 646 C CA . GLU A 1 84 ? -22.520 -9.706 33.461 1.00 65.75 84 GLU A CA 1
ATOM 647 C C . GLU A 1 84 ? -23.157 -11.013 33.947 1.00 65.75 84 GLU A C 1
ATOM 649 O O . GLU A 1 84 ? -24.015 -11.569 33.217 1.00 65.75 84 GLU A O 1
#

Sequence (84 aa):
MEENVSEPAHFDSSAILLRSLTRALRKLGEVGAADEASRIAARAWSDLRHGDAELAEKINGTMHYLARLPDEVDAARNHRPKPE

Foldseek 3Di:
DDPPPPDPPPDPVVVVVLVVLLVVLLVCLVVQNLVVSLVVLVVVLVVQVPPPVPSSVSSVVSNVVSVPGHHVVNVVVVPPDDDD

Secondary structure (DSSP, 8-state):
------------HHHHHHHHHHHHHHHHHHTT-HHHHHHHHHHHHHHHTTT-HHHHHHHHHHHHHHTTSPPHHHHHHHTPPPP-

Radius of gyration: 19.59 Å; chains: 1; bounding box: 52×28×70 Å

pLDDT: mean 84.68, std 17.41, range [47.16, 98.56]